Protein AF-A0A8S9BPR2-F1 (afdb_monomer_lite)

Sequence (170 aa):
MAAMLTLAYLYEKTGSQPCVAWLESWADWAMYELPRTKYGGMSHMTYNSLNSQELWDDTLMMTVLPLAKIGKLLNRPHYVEEAKRQFLLHIKYLFDTKTGLFYHGWTFEGNHNFAAALWARGNSWLTIAIPEMLELLDLPANDAFRLHLIDTLEAQCRSLILYQEPGGLW

Radius of gyration: 16.37 Å; chains: 1; bounding box: 38×42×46 Å

Secondary structure (DSSP, 8-state):
-THHHHHHHHHHHH--THHHHHHHHHHHIIIIIS-B-TTSPBP---SS---TTEEETTHIIIIIHHHHHHHHHTT-HHHHHHHHHHHHHHHHHHB-TTTS-B-SEEETTTTB-TTT---HHHHHHHHHHHHHHHHHHT--TT-HHHHHHHHHHHHHHHHHHHH--TTS--

Foldseek 3Di:
DLVLQVLLVVCVVPVPVVSLVVLVVLLCCQVPVQDAAPVRARQPDDPVDNNHQKDFLLCLNRRLLSQLSSCVSVVPVVSVVVSLVNVVVQCVLFQDPVQLAGQGMFGPVVTDSVVSDSDDVSRVSLLPNLVSNCVSVVDDPPDPSNVVSVVSNVSSVVNVVVVQDPVRHD

pLDDT: mean 97.49, std 2.39, range [86.75, 98.94]

Structure (mmCIF, N/CA/C/O backbone):
data_AF-A0A8S9BPR2-F1
#
_entry.id   AF-A0A8S9BPR2-F1
#
loop_
_atom_site.group_PDB
_atom_site.id
_atom_site.type_symbol
_atom_site.label_atom_id
_atom_site.label_alt_id
_atom_site.label_comp_id
_atom_site.label_asym_id
_atom_site.label_entity_id
_atom_site.label_seq_id
_atom_site.pdbx_PDB_ins_code
_atom_site.Cartn_x
_atom_site.Cartn_y
_atom_site.Cartn_z
_atom_site.occupancy
_atom_site.B_iso_or_equiv
_atom_site.auth_seq_id
_atom_site.auth_comp_id
_atom_site.auth_asym_id
_atom_site.auth_atom_id
_atom_site.pdbx_PDB_model_num
ATOM 1 N N . MET A 1 1 ? 4.101 1.289 12.674 1.00 92.44 1 MET A N 1
ATOM 2 C CA . MET A 1 1 ? 2.792 1.000 12.049 1.00 92.44 1 MET A CA 1
ATOM 3 C C . MET A 1 1 ? 2.489 -0.484 11.908 1.00 92.44 1 MET A C 1
ATOM 5 O O . MET A 1 1 ? 1.481 -0.885 12.462 1.00 92.44 1 MET A O 1
ATOM 9 N N . ALA A 1 2 ? 3.315 -1.307 11.253 1.00 95.94 2 ALA A N 1
ATOM 10 C CA . ALA A 1 2 ? 2.962 -2.697 10.903 1.00 95.94 2 ALA A CA 1
ATOM 11 C C . ALA A 1 2 ? 2.340 -3.536 12.042 1.00 95.94 2 ALA A C 1
ATOM 13 O O . ALA A 1 2 ? 1.279 -4.131 11.870 1.00 95.94 2 ALA A O 1
ATOM 14 N N . ALA A 1 3 ? 2.934 -3.510 13.243 1.00 97.25 3 ALA A N 1
ATOM 15 C CA . ALA A 1 3 ? 2.426 -4.242 14.410 1.00 97.25 3 ALA A CA 1
ATOM 16 C C . ALA A 1 3 ? 1.001 -3.832 14.848 1.00 97.25 3 ALA A C 1
ATOM 18 O O . ALA A 1 3 ? 0.313 -4.600 15.523 1.00 97.25 3 ALA A O 1
ATOM 19 N N . MET A 1 4 ? 0.545 -2.635 14.465 1.00 98.06 4 MET A N 1
ATOM 20 C CA . MET A 1 4 ? -0.786 -2.133 14.805 1.00 98.06 4 MET A CA 1
ATOM 21 C C . MET A 1 4 ? -1.898 -2.882 14.072 1.00 98.06 4 MET A C 1
ATOM 23 O O . MET A 1 4 ? -3.014 -2.913 14.579 1.00 98.06 4 MET A O 1
ATOM 27 N N . LEU A 1 5 ? -1.611 -3.536 12.937 1.00 98.31 5 LEU A N 1
ATOM 28 C CA . LEU A 1 5 ? -2.597 -4.376 12.251 1.00 98.31 5 LEU A CA 1
ATOM 29 C C . LEU A 1 5 ? -3.069 -5.509 13.171 1.00 98.31 5 LEU A C 1
ATOM 31 O O . LEU A 1 5 ? -4.260 -5.644 13.447 1.00 98.31 5 LEU A O 1
ATOM 35 N N . THR A 1 6 ? -2.126 -6.273 13.725 1.00 97.94 6 THR A N 1
ATOM 36 C CA . THR A 1 6 ? -2.427 -7.355 14.671 1.00 97.94 6 THR A CA 1
ATOM 37 C C . THR A 1 6 ? -3.034 -6.821 15.965 1.00 97.94 6 THR A C 1
ATOM 39 O O . THR A 1 6 ? -3.974 -7.419 16.487 1.00 97.94 6 THR A O 1
ATOM 42 N N . LEU A 1 7 ? -2.544 -5.685 16.477 1.00 98.00 7 LEU A N 1
ATOM 43 C CA . LEU A 1 7 ? -3.112 -5.061 17.676 1.00 98.00 7 LEU A CA 1
ATOM 44 C C . LEU A 1 7 ? -4.581 -4.659 17.470 1.00 98.00 7 LEU A C 1
ATOM 46 O O . LEU A 1 7 ? -5.390 -4.842 18.376 1.00 98.00 7 LEU A O 1
ATOM 50 N N . ALA A 1 8 ? -4.940 -4.170 16.280 1.00 98.00 8 ALA A N 1
ATOM 51 C CA . ALA A 1 8 ? -6.315 -3.826 15.936 1.00 98.00 8 ALA A CA 1
ATOM 52 C C . ALA A 1 8 ? -7.216 -5.072 15.940 1.00 98.00 8 ALA A C 1
ATOM 54 O O . ALA A 1 8 ? -8.268 -5.064 16.576 1.00 98.00 8 ALA A O 1
ATOM 55 N N . TYR A 1 9 ? -6.781 -6.178 15.329 1.00 97.50 9 TYR A N 1
ATOM 56 C CA . TYR A 1 9 ? -7.517 -7.449 15.405 1.00 97.50 9 TYR A CA 1
ATOM 57 C C . TYR A 1 9 ? -7.613 -8.003 16.834 1.00 97.50 9 TYR A C 1
ATOM 59 O O . TYR A 1 9 ? -8.636 -8.573 17.215 1.00 97.50 9 TYR A O 1
ATOM 67 N N . LEU A 1 10 ? -6.571 -7.835 17.654 1.00 97.06 10 LEU A N 1
ATOM 68 C CA . LEU A 1 10 ? -6.611 -8.239 19.059 1.00 97.06 10 LEU A CA 1
ATOM 69 C C . LEU A 1 10 ? -7.627 -7.406 19.848 1.00 97.06 10 LEU A C 1
ATOM 71 O O . LEU A 1 10 ? -8.397 -7.965 20.631 1.00 97.06 10 LEU A O 1
ATOM 75 N N . TYR A 1 11 ? -7.656 -6.088 19.638 1.00 97.44 11 TYR A N 1
ATOM 76 C CA . TYR A 1 11 ? -8.634 -5.206 20.273 1.00 97.44 11 TYR A CA 1
ATOM 77 C C . TYR A 1 11 ? -10.065 -5.576 19.869 1.00 97.44 11 TYR A C 1
ATOM 79 O O . TYR A 1 11 ? -10.910 -5.734 20.742 1.00 97.44 11 TYR A O 1
ATOM 87 N N . GLU A 1 12 ? -10.318 -5.818 18.581 1.00 96.25 12 GLU A N 1
ATOM 88 C CA . GLU A 1 12 ? -11.627 -6.250 18.071 1.00 96.25 12 GLU A CA 1
ATOM 89 C C . GLU A 1 12 ? -12.143 -7.523 18.760 1.00 96.25 12 GLU A C 1
ATOM 91 O O . GLU A 1 12 ? -13.329 -7.634 19.058 1.00 96.25 12 GLU A O 1
ATOM 96 N N . LYS A 1 13 ? -11.247 -8.470 19.070 1.00 96.12 13 LYS A N 1
ATOM 97 C CA . LYS A 1 13 ? -11.603 -9.722 19.754 1.00 96.12 13 LYS A CA 1
ATOM 98 C C . LYS A 1 13 ? -11.752 -9.588 21.269 1.00 96.12 13 LYS A C 1
ATOM 100 O O . LYS A 1 13 ? -12.513 -10.342 21.867 1.00 96.12 13 LYS A O 1
ATOM 105 N N . THR A 1 14 ? -10.980 -8.706 21.902 1.00 96.19 14 THR A N 1
ATOM 106 C CA . THR A 1 14 ? -10.829 -8.683 23.372 1.00 96.19 14 THR A CA 1
ATOM 107 C C . THR A 1 14 ? -11.491 -7.491 24.052 1.00 96.19 14 THR A C 1
ATOM 109 O O . THR A 1 14 ? -11.753 -7.553 25.250 1.00 96.19 14 THR A O 1
ATOM 112 N N . GLY A 1 15 ? -11.718 -6.388 23.337 1.00 93.00 15 GLY A N 1
ATOM 113 C CA . GLY A 1 15 ? -12.171 -5.121 23.914 1.00 93.00 15 GLY A CA 1
ATOM 114 C C . GLY A 1 15 ? -11.168 -4.473 24.880 1.00 93.00 15 GLY A C 1
ATOM 115 O O . GLY A 1 15 ? -11.555 -3.595 25.654 1.00 93.00 15 GLY A O 1
ATOM 116 N N . SER A 1 16 ? -9.896 -4.901 24.872 1.00 91.12 16 SER A N 1
ATOM 117 C CA . SER A 1 16 ? -8.859 -4.409 25.788 1.00 91.12 16 SER A CA 1
ATOM 118 C C . SER A 1 16 ? -8.593 -2.912 25.583 1.00 91.12 16 SER A C 1
ATOM 120 O O . SER A 1 16 ? -7.897 -2.503 24.654 1.00 91.12 16 SER A O 1
ATOM 122 N N . GLN A 1 17 ? -9.146 -2.086 26.474 1.00 87.25 17 GLN A N 1
ATOM 123 C CA . GLN A 1 17 ? -9.098 -0.622 26.384 1.00 87.25 17 GLN A CA 1
ATOM 124 C C . GLN A 1 17 ? -7.685 -0.021 26.268 1.00 87.25 17 GLN A C 1
ATOM 126 O O . GLN A 1 17 ? -7.524 0.923 25.494 1.00 87.25 17 GLN A O 1
ATOM 131 N N . PRO A 1 18 ? -6.635 -0.559 26.928 1.00 89.75 18 PRO A N 1
ATOM 132 C CA . PRO A 1 18 ? -5.277 -0.043 26.756 1.00 89.75 18 PRO A CA 1
ATOM 133 C C . PRO A 1 18 ? -4.770 -0.053 25.307 1.00 89.75 18 PRO A C 1
ATOM 135 O O . PRO A 1 18 ? -3.872 0.718 24.983 1.00 89.75 18 PRO A O 1
ATOM 138 N N . CYS A 1 19 ? -5.324 -0.892 24.423 1.00 90.75 19 CYS A N 1
ATOM 139 C CA . CYS A 1 19 ? -4.930 -0.940 23.015 1.00 90.75 19 CYS A CA 1
ATOM 140 C C . CYS A 1 19 ? -5.377 0.303 22.230 1.00 90.75 19 CYS A C 1
ATOM 142 O O . CYS A 1 19 ? -4.677 0.704 21.304 1.00 90.75 19 CYS A O 1
ATOM 144 N N . VAL A 1 20 ? -6.504 0.926 22.596 1.00 94.25 20 VAL A N 1
ATOM 145 C CA . VAL A 1 20 ? -7.128 2.006 21.807 1.00 94.25 20 VAL A CA 1
ATOM 146 C C . VAL A 1 20 ? -6.204 3.213 21.681 1.00 94.25 20 VAL A C 1
ATOM 148 O O . VAL A 1 20 ? -5.969 3.672 20.569 1.00 94.25 20 VAL A O 1
ATOM 151 N N . ALA A 1 21 ? -5.601 3.655 22.788 1.00 95.81 21 ALA A N 1
ATOM 152 C CA . ALA A 1 21 ? -4.692 4.801 22.785 1.00 95.81 21 ALA A CA 1
ATOM 153 C C . ALA A 1 21 ? -3.490 4.598 21.843 1.00 95.81 21 ALA A C 1
ATOM 155 O O . ALA A 1 21 ? -3.060 5.532 21.168 1.00 95.81 21 ALA A O 1
ATOM 156 N N . TRP A 1 22 ? -2.973 3.366 21.751 1.00 97.44 22 TRP A N 1
ATOM 157 C CA . TRP A 1 22 ? -1.909 3.031 20.803 1.00 97.44 22 TRP A CA 1
ATOM 158 C C . TRP A 1 22 ? -2.407 3.056 19.359 1.00 97.44 22 TRP A C 1
ATOM 160 O O . TRP A 1 22 ? -1.740 3.628 18.502 1.00 97.44 22 TRP A O 1
ATOM 170 N N . LEU A 1 23 ? -3.574 2.469 19.081 1.00 98.25 23 LEU A N 1
ATOM 171 C CA . LEU A 1 23 ? -4.146 2.459 17.732 1.00 98.25 23 LEU A CA 1
ATOM 172 C C . LEU A 1 23 ? -4.422 3.880 17.226 1.00 98.25 23 LEU A C 1
ATOM 174 O O . LEU A 1 23 ? -4.058 4.194 16.096 1.00 98.25 23 LEU A O 1
ATOM 178 N N . GLU A 1 24 ? -5.012 4.737 18.061 1.00 97.19 24 GLU A N 1
ATOM 179 C CA . GLU A 1 24 ? -5.289 6.136 17.718 1.00 97.19 24 GLU A CA 1
ATOM 180 C C . GLU A 1 24 ? -3.995 6.915 17.477 1.00 97.19 24 GLU A C 1
ATOM 182 O O . GLU A 1 24 ? -3.826 7.487 16.404 1.00 97.19 24 GLU A O 1
ATOM 187 N N . SER A 1 25 ? -3.037 6.856 18.410 1.00 97.75 25 SER A N 1
ATOM 188 C CA . SER A 1 25 ? -1.771 7.591 18.285 1.00 97.75 25 SER A CA 1
ATOM 189 C C . SER A 1 25 ? -0.998 7.227 17.014 1.00 97.75 25 SER A C 1
ATOM 191 O O . SER A 1 25 ? -0.504 8.108 16.310 1.00 97.75 25 SER A O 1
ATOM 193 N N . TRP A 1 26 ? -0.911 5.937 16.684 1.00 98.44 26 TRP A N 1
ATOM 194 C CA . TRP A 1 26 ? -0.191 5.489 15.493 1.00 98.44 26 TRP A CA 1
ATOM 195 C C . TRP A 1 26 ? -0.946 5.800 14.192 1.00 98.44 26 TRP A C 1
ATOM 197 O O . TRP A 1 26 ? -0.313 6.159 13.196 1.00 98.44 26 TRP A O 1
ATOM 207 N N . ALA A 1 27 ? -2.278 5.697 14.183 1.00 98.50 27 ALA A N 1
ATOM 208 C CA . ALA A 1 27 ? -3.077 6.075 13.019 1.00 98.50 27 ALA A CA 1
ATOM 209 C C . ALA A 1 27 ? -3.017 7.586 12.750 1.00 98.50 27 ALA A C 1
ATOM 211 O O . ALA A 1 27 ? -2.835 7.982 11.597 1.00 98.50 27 ALA A O 1
ATOM 212 N N . ASP A 1 28 ? -3.084 8.418 13.792 1.00 98.25 28 ASP A N 1
ATOM 213 C CA . ASP A 1 28 ? -2.951 9.872 13.670 1.00 98.25 28 ASP A CA 1
ATOM 214 C C . ASP A 1 28 ? -1.573 10.267 13.146 1.00 98.25 28 ASP A C 1
ATOM 216 O O . ASP A 1 28 ? -1.481 11.057 12.203 1.00 98.25 28 ASP A O 1
ATOM 220 N N . TRP A 1 29 ? -0.506 9.646 13.656 1.00 98.31 29 TRP A N 1
ATOM 221 C CA . TRP A 1 29 ? 0.832 9.841 13.103 1.00 98.31 29 TRP A CA 1
ATOM 222 C C . TRP A 1 29 ? 0.873 9.503 11.605 1.00 98.31 29 TRP A C 1
ATOM 224 O O . TRP A 1 29 ? 1.330 10.309 10.793 1.00 98.31 29 TRP A O 1
ATOM 234 N N . ALA A 1 30 ? 0.339 8.345 11.203 1.00 98.25 30 ALA A N 1
ATOM 235 C CA . ALA A 1 30 ? 0.342 7.926 9.801 1.00 98.25 30 ALA A CA 1
ATOM 236 C C . ALA A 1 30 ? -0.479 8.855 8.895 1.00 98.25 30 ALA A C 1
ATOM 238 O O . ALA A 1 30 ? -0.167 8.984 7.706 1.00 98.25 30 ALA A O 1
ATOM 239 N N . MET A 1 31 ? -1.519 9.494 9.432 1.00 98.38 31 MET A N 1
ATOM 240 C CA . MET A 1 31 ? -2.399 10.412 8.709 1.00 98.38 31 MET A CA 1
ATOM 241 C C . MET A 1 31 ? -1.839 11.822 8.580 1.00 98.38 31 MET A C 1
ATOM 243 O O . MET A 1 31 ? -1.934 12.407 7.497 1.00 98.38 31 MET A O 1
ATOM 247 N N . TYR A 1 32 ? -1.272 12.356 9.657 1.00 97.88 32 TYR A N 1
ATOM 248 C CA . TYR A 1 32 ? -1.016 13.790 9.784 1.00 97.88 32 TYR A CA 1
ATOM 249 C C . TYR A 1 32 ? 0.465 14.144 9.914 1.00 97.88 32 TYR A C 1
ATOM 251 O O . TYR A 1 32 ? 0.846 15.253 9.545 1.00 97.88 32 TYR A O 1
ATOM 259 N N . GLU A 1 33 ? 1.305 13.222 10.384 1.00 97.19 33 GLU A N 1
ATOM 260 C CA . GLU A 1 33 ? 2.719 13.500 10.676 1.00 97.19 33 GLU A CA 1
ATOM 261 C C . GLU A 1 33 ? 3.687 12.784 9.731 1.00 97.19 33 GLU A C 1
ATOM 263 O O . GLU A 1 33 ? 4.754 13.319 9.424 1.00 97.19 33 GLU A O 1
ATOM 268 N N . LEU A 1 34 ? 3.327 11.595 9.235 1.00 97.12 34 LEU A N 1
ATOM 269 C CA . LEU A 1 34 ? 4.146 10.847 8.287 1.00 97.12 34 LEU A CA 1
ATOM 270 C C . LEU A 1 34 ? 4.367 11.683 7.012 1.00 97.12 34 LEU A C 1
ATOM 272 O O . LEU A 1 34 ? 3.382 12.019 6.338 1.00 97.12 34 LEU A O 1
ATOM 276 N N . PRO A 1 35 ? 5.629 11.988 6.635 1.00 96.94 35 PRO A N 1
ATOM 277 C CA . PRO A 1 35 ? 5.900 12.862 5.507 1.00 96.94 35 PRO A CA 1
ATOM 278 C C . PRO A 1 35 ? 5.263 12.396 4.208 1.00 96.94 35 PRO A C 1
ATOM 280 O O . PRO A 1 35 ? 5.066 11.204 3.953 1.00 96.94 35 PRO A O 1
ATOM 283 N N . ARG A 1 36 ? 4.945 13.379 3.368 1.00 97.88 36 ARG A N 1
ATOM 284 C CA . ARG A 1 36 ? 4.242 13.174 2.108 1.00 97.88 36 ARG A CA 1
ATOM 285 C C . ARG A 1 36 ? 5.107 13.554 0.911 1.00 97.88 36 ARG A C 1
ATOM 287 O O . ARG A 1 36 ? 5.835 14.544 0.935 1.00 97.88 36 ARG A O 1
ATOM 294 N N . THR A 1 37 ? 4.984 12.782 -0.161 1.00 98.19 37 THR A N 1
ATOM 295 C CA . THR A 1 37 ? 5.601 13.068 -1.461 1.00 98.19 37 THR A CA 1
ATOM 296 C C . THR A 1 37 ? 4.801 14.114 -2.254 1.00 98.19 37 THR A C 1
ATOM 298 O O . THR A 1 37 ? 3.720 14.531 -1.832 1.00 98.19 37 THR A O 1
ATOM 301 N N . LYS A 1 38 ? 5.301 14.531 -3.429 1.00 95.00 38 LYS A N 1
ATOM 302 C CA . LYS A 1 38 ? 4.741 15.578 -4.315 1.00 95.00 38 LYS A CA 1
ATOM 303 C C . LYS A 1 38 ? 3.228 15.502 -4.594 1.00 95.00 38 LYS A C 1
ATOM 305 O O . LYS A 1 38 ? 2.616 16.532 -4.857 1.00 95.00 38 LYS A O 1
ATOM 310 N N . TYR A 1 39 ? 2.609 14.323 -4.523 1.00 97.88 39 TYR A N 1
ATOM 311 C CA . TYR A 1 39 ? 1.157 14.140 -4.709 1.00 97.88 39 TYR A CA 1
ATOM 312 C C . TYR A 1 39 ? 0.462 13.546 -3.478 1.00 97.88 39 TYR A C 1
ATOM 314 O O . TYR A 1 39 ? -0.597 12.923 -3.565 1.00 97.88 39 TYR A O 1
ATOM 322 N N . GLY A 1 40 ? 1.068 13.729 -2.309 1.00 98.06 40 GLY A N 1
ATOM 323 C CA . GLY A 1 40 ? 0.533 13.253 -1.047 1.00 98.06 40 GLY A CA 1
ATOM 324 C C . GLY A 1 40 ? 0.779 11.768 -0.785 1.00 98.06 40 GLY A C 1
ATOM 325 O O . GLY A 1 40 ? 0.124 11.223 0.093 1.00 98.06 40 GLY A O 1
ATOM 326 N N . GLY A 1 41 ? 1.641 11.075 -1.530 1.00 98.56 41 GLY A N 1
ATOM 327 C CA . GLY A 1 41 ? 1.949 9.675 -1.222 1.00 98.56 41 GLY A CA 1
ATOM 328 C C . GLY A 1 41 ? 2.698 9.566 0.109 1.00 98.56 41 GLY A C 1
ATOM 329 O O . GLY A 1 41 ? 3.448 10.480 0.450 1.00 98.56 41 GLY A O 1
ATOM 330 N N . MET A 1 42 ? 2.479 8.503 0.881 1.00 98.44 42 MET A N 1
ATOM 331 C CA . MET A 1 42 ? 3.223 8.292 2.129 1.00 98.44 42 MET A CA 1
ATOM 332 C C . MET A 1 42 ? 4.700 8.050 1.801 1.00 98.44 42 MET A C 1
ATOM 334 O O . MET A 1 42 ? 5.010 7.094 1.098 1.00 98.44 42 MET A O 1
ATOM 338 N N . SER A 1 43 ? 5.597 8.918 2.277 1.00 96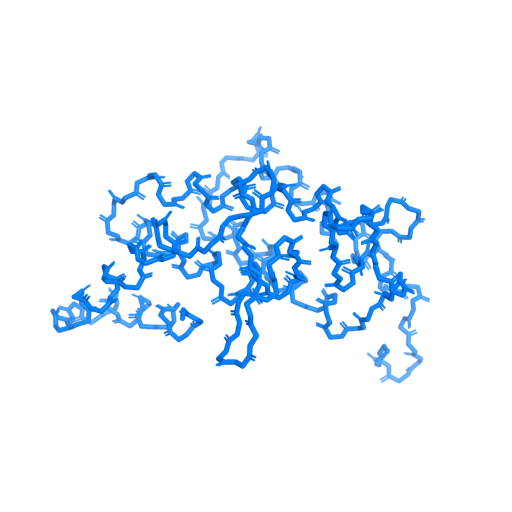.44 43 SER A N 1
ATOM 339 C CA . SER A 1 43 ? 7.038 8.741 2.071 1.00 96.44 43 SER A CA 1
ATOM 340 C C . SER A 1 43 ? 7.523 7.524 2.857 1.00 96.44 43 SER A C 1
ATOM 342 O O . SER A 1 43 ? 7.093 7.322 3.996 1.00 96.44 43 SER A O 1
ATOM 344 N N . HIS A 1 44 ? 8.442 6.743 2.291 1.00 95.31 44 HIS A N 1
ATOM 345 C CA . HIS A 1 44 ? 8.958 5.528 2.931 1.00 95.31 44 HIS A CA 1
ATOM 346 C C . HIS A 1 44 ? 10.026 5.810 4.009 1.00 95.31 44 HIS A C 1
ATOM 348 O O . HIS A 1 44 ? 11.161 5.340 3.939 1.00 95.31 44 HIS A O 1
ATOM 354 N N . MET A 1 45 ? 9.681 6.618 5.012 1.00 92.69 45 MET A N 1
ATOM 355 C CA . MET A 1 45 ? 10.574 6.921 6.130 1.00 92.69 45 MET A CA 1
ATOM 356 C C . MET A 1 45 ? 10.856 5.662 6.962 1.00 92.69 45 MET A C 1
ATOM 358 O O . MET A 1 45 ? 9.941 4.970 7.410 1.00 92.69 45 MET A O 1
ATOM 362 N N . THR A 1 46 ? 12.133 5.425 7.243 1.00 91.69 46 THR A N 1
ATOM 363 C CA . THR A 1 46 ? 12.623 4.387 8.154 1.00 91.69 46 THR A CA 1
ATOM 364 C C . THR A 1 46 ? 13.299 5.028 9.371 1.00 91.69 46 THR A C 1
ATOM 366 O O . THR A 1 46 ? 13.413 6.246 9.485 1.00 91.69 46 THR A O 1
ATOM 369 N N . TYR A 1 47 ? 13.792 4.210 10.305 1.00 86.75 47 TYR A N 1
ATOM 370 C CA . TYR A 1 47 ? 14.502 4.717 11.484 1.00 86.75 47 TYR A CA 1
ATOM 371 C C . TYR A 1 47 ? 15.824 5.437 11.149 1.00 86.75 47 TYR A C 1
ATOM 373 O O . TYR A 1 47 ? 16.308 6.225 11.958 1.00 86.75 47 TYR A O 1
ATOM 381 N N . ASN A 1 48 ? 16.435 5.129 9.998 1.00 87.69 48 ASN A N 1
ATOM 382 C CA . ASN A 1 48 ? 17.755 5.621 9.595 1.00 87.69 48 ASN A CA 1
ATOM 383 C C . ASN A 1 48 ? 17.735 6.535 8.365 1.00 87.69 48 ASN A C 1
ATOM 385 O O . ASN A 1 48 ? 18.776 7.099 8.033 1.00 87.69 48 ASN A O 1
ATOM 389 N N . SER A 1 49 ? 16.597 6.680 7.687 1.00 90.25 49 SER A N 1
ATOM 390 C CA . SER A 1 49 ? 16.477 7.531 6.509 1.00 90.25 49 SER A CA 1
ATOM 391 C C . SER A 1 49 ? 15.082 8.124 6.398 1.00 90.25 49 SER A C 1
ATOM 393 O O . SER A 1 49 ? 14.077 7.465 6.658 1.00 90.25 49 SER A O 1
ATOM 395 N N . LEU A 1 50 ? 15.021 9.381 5.962 1.00 86.75 50 LEU A N 1
ATOM 396 C CA . LEU A 1 50 ? 13.752 10.025 5.641 1.00 86.75 50 LEU A CA 1
ATOM 397 C C . LEU A 1 50 ? 13.147 9.479 4.345 1.00 86.75 50 LEU A C 1
ATOM 399 O O . LEU A 1 50 ? 11.924 9.499 4.223 1.00 86.75 50 LEU A O 1
ATOM 403 N N . ASN A 1 51 ? 13.988 9.025 3.398 1.00 92.06 51 ASN A N 1
ATOM 404 C CA . ASN A 1 51 ? 13.589 8.630 2.038 1.00 92.06 51 ASN A CA 1
ATOM 405 C C . ASN A 1 51 ? 12.547 9.608 1.472 1.00 92.06 51 ASN A C 1
ATOM 407 O O . ASN A 1 51 ? 11.438 9.244 1.066 1.00 92.06 51 ASN A O 1
ATOM 411 N N . SER A 1 52 ? 12.871 10.898 1.594 1.00 91.94 52 SER A N 1
ATOM 412 C CA . SER A 1 52 ? 11.990 11.994 1.218 1.00 91.94 52 SER A CA 1
ATOM 413 C C . SER A 1 52 ? 11.645 11.877 -0.256 1.00 91.94 52 SER A C 1
ATOM 415 O O . SER A 1 52 ? 12.525 11.651 -1.072 1.00 91.94 52 SER A O 1
ATOM 417 N N . GLN A 1 53 ? 10.376 12.095 -0.604 1.00 97.25 53 GLN A N 1
ATOM 418 C CA . GLN A 1 53 ? 9.918 12.022 -1.997 1.00 97.25 53 GLN A CA 1
ATOM 419 C C . GLN A 1 53 ? 9.986 10.620 -2.624 1.00 97.25 53 GLN A C 1
ATOM 421 O O . GLN A 1 53 ? 9.867 10.503 -3.845 1.00 97.25 53 GLN A O 1
ATOM 426 N N . GLU A 1 54 ? 10.080 9.563 -1.816 1.00 98.44 54 GLU A N 1
ATOM 427 C CA . GLU A 1 54 ? 10.114 8.187 -2.308 1.00 98.44 54 GLU A CA 1
ATOM 428 C C . GLU A 1 54 ? 8.862 7.390 -1.931 1.00 98.44 54 GLU A C 1
ATOM 430 O O . GLU A 1 54 ? 8.332 7.518 -0.826 1.00 98.44 54 GLU A O 1
ATOM 435 N N . LEU A 1 55 ? 8.410 6.538 -2.852 1.00 98.69 55 LEU A N 1
ATOM 436 C CA . LEU A 1 55 ? 7.366 5.532 -2.640 1.00 98.69 55 LEU A CA 1
ATOM 437 C C . LEU A 1 55 ? 7.982 4.150 -2.800 1.00 98.69 55 LEU A C 1
ATOM 439 O O . LEU A 1 55 ? 8.742 3.935 -3.741 1.00 98.69 55 LEU A O 1
ATOM 443 N N . TRP A 1 56 ? 7.636 3.232 -1.906 1.00 98.69 56 TRP A N 1
ATOM 444 C CA . TRP A 1 56 ? 8.167 1.870 -1.887 1.00 98.69 56 TRP A CA 1
ATOM 445 C C . TRP A 1 56 ? 7.020 0.878 -1.731 1.00 98.69 56 TRP A C 1
ATOM 447 O O . TRP A 1 56 ? 6.030 1.179 -1.052 1.00 98.69 56 TRP A O 1
ATOM 457 N N . ASP A 1 57 ? 7.149 -0.276 -2.379 1.00 98.12 57 ASP A N 1
ATOM 458 C CA . ASP A 1 57 ? 6.107 -1.304 -2.467 1.00 98.12 57 ASP A CA 1
ATOM 459 C C . ASP A 1 57 ? 5.546 -1.749 -1.108 1.00 98.12 57 ASP A C 1
ATOM 461 O O . ASP A 1 57 ? 4.328 -1.838 -0.915 1.00 98.12 57 ASP A O 1
ATOM 465 N N . ASP A 1 58 ? 6.422 -1.961 -0.135 1.00 98.50 58 ASP A N 1
ATOM 466 C CA . ASP A 1 58 ? 6.085 -2.480 1.182 1.00 98.50 58 ASP A CA 1
ATOM 467 C C . ASP A 1 58 ? 5.322 -1.474 2.059 1.00 98.50 58 ASP A C 1
ATOM 469 O O . ASP A 1 58 ? 4.636 -1.874 3.001 1.00 98.50 58 ASP A O 1
ATOM 473 N N . THR A 1 59 ? 5.313 -0.183 1.707 1.00 98.69 59 THR A N 1
ATOM 474 C CA . THR A 1 59 ? 4.525 0.856 2.403 1.00 98.69 59 THR A CA 1
ATOM 475 C C . THR A 1 59 ? 3.043 0.483 2.511 1.00 98.69 59 THR A C 1
ATOM 477 O O . THR A 1 59 ? 2.411 0.728 3.549 1.00 98.69 59 THR A O 1
ATOM 480 N N . LEU A 1 60 ? 2.489 -0.151 1.467 1.00 98.75 60 LEU A N 1
ATOM 481 C CA . LEU A 1 60 ? 1.087 -0.570 1.451 1.00 98.75 60 LEU A CA 1
ATOM 482 C C . LEU A 1 60 ? 0.789 -1.599 2.549 1.00 98.75 60 LEU A C 1
ATOM 484 O O . LEU A 1 60 ? -0.199 -1.465 3.273 1.00 98.75 60 LEU A O 1
ATOM 488 N N . MET A 1 61 ? 1.679 -2.575 2.730 1.00 98.56 61 MET A N 1
ATOM 489 C CA . MET A 1 61 ? 1.543 -3.594 3.769 1.00 98.56 61 MET A CA 1
ATOM 490 C C . MET A 1 61 ? 1.847 -3.028 5.162 1.00 98.56 61 MET A C 1
ATOM 492 O O . MET A 1 61 ? 1.103 -3.251 6.117 1.00 98.56 61 MET A O 1
ATOM 496 N N . MET A 1 62 ? 2.942 -2.278 5.292 1.00 98.44 62 MET A N 1
ATOM 497 C CA . MET A 1 62 ? 3.497 -1.914 6.599 1.00 98.44 62 MET A CA 1
ATOM 498 C C . MET A 1 62 ? 2.780 -0.743 7.274 1.00 98.44 62 MET A C 1
ATOM 500 O O . MET A 1 62 ? 2.846 -0.614 8.500 1.00 98.44 62 MET A O 1
ATOM 504 N N . THR A 1 63 ? 2.099 0.110 6.506 1.00 98.62 63 THR A N 1
ATOM 505 C CA . THR A 1 63 ? 1.458 1.327 7.030 1.00 98.62 63 THR A CA 1
ATOM 506 C C . THR A 1 63 ? 0.015 1.482 6.575 1.00 98.62 63 THR A C 1
ATOM 508 O O . THR A 1 63 ? -0.852 1.762 7.406 1.00 98.62 63 THR A O 1
ATOM 511 N N . VAL A 1 64 ? -0.268 1.266 5.289 1.00 98.75 64 VAL A N 1
ATOM 512 C CA . VAL A 1 64 ? -1.588 1.572 4.717 1.00 98.75 64 VAL A CA 1
ATOM 513 C C . VAL A 1 64 ? -2.659 0.567 5.152 1.00 98.75 64 VAL A C 1
ATOM 515 O O . VAL A 1 64 ? -3.737 0.988 5.570 1.00 98.75 64 VAL A O 1
ATOM 518 N N . LEU A 1 65 ? -2.367 -0.739 5.138 1.00 98.69 65 LEU A N 1
ATOM 519 C CA . LEU A 1 65 ? -3.271 -1.766 5.679 1.00 98.69 65 LEU A CA 1
ATOM 520 C C . LEU A 1 65 ? -3.622 -1.540 7.159 1.00 98.69 65 LEU A C 1
ATOM 522 O O . LEU A 1 65 ? -4.812 -1.512 7.486 1.00 98.69 65 LEU A O 1
ATOM 526 N N . PRO A 1 66 ? -2.637 -1.349 8.067 1.00 98.81 66 PRO A N 1
ATOM 527 C CA . PRO A 1 66 ? -2.935 -1.030 9.458 1.00 98.81 66 PRO A CA 1
ATOM 528 C C . PRO A 1 66 ? -3.846 0.198 9.597 1.00 98.81 66 PRO A C 1
ATOM 530 O O . PRO A 1 66 ? -4.804 0.159 10.367 1.00 98.81 66 PRO A O 1
ATOM 533 N N . LEU A 1 67 ? -3.596 1.262 8.824 1.00 98.88 67 LEU A N 1
ATOM 534 C CA . LEU A 1 67 ? -4.419 2.472 8.842 1.00 98.88 67 LEU A CA 1
ATOM 535 C C . LEU A 1 67 ? -5.869 2.189 8.415 1.00 98.88 67 LEU A C 1
ATOM 537 O O . LEU A 1 67 ? -6.800 2.613 9.102 1.00 98.88 67 LEU A O 1
ATOM 541 N N . ALA A 1 68 ? -6.073 1.435 7.331 1.00 98.81 68 ALA A N 1
ATOM 542 C CA . ALA A 1 68 ? -7.406 1.038 6.879 1.00 98.81 68 ALA A CA 1
ATOM 543 C C . ALA A 1 68 ? -8.147 0.220 7.950 1.00 98.81 68 ALA A C 1
ATOM 545 O O . ALA A 1 68 ? -9.317 0.491 8.240 1.00 98.81 68 ALA A O 1
ATOM 546 N N . LYS A 1 69 ? -7.461 -0.746 8.583 1.00 98.75 69 LYS A N 1
ATOM 547 C CA . LYS A 1 69 ? -8.062 -1.600 9.618 1.00 98.75 69 LYS A CA 1
ATOM 548 C C . LYS A 1 69 ? -8.468 -0.787 10.841 1.00 98.75 69 LYS A C 1
ATOM 550 O O . LYS A 1 69 ? -9.584 -0.959 11.329 1.00 98.75 69 LYS A O 1
ATOM 555 N N . ILE A 1 70 ? -7.606 0.115 11.309 1.00 98.69 70 ILE A N 1
ATOM 556 C CA . ILE A 1 70 ? -7.923 1.017 12.428 1.00 98.69 70 ILE A CA 1
ATOM 557 C C . ILE A 1 70 ? -9.094 1.932 12.054 1.00 98.69 70 ILE A C 1
ATOM 559 O O . ILE A 1 70 ? -10.015 2.105 12.851 1.00 98.69 70 ILE A O 1
ATOM 563 N N . GLY A 1 71 ? -9.110 2.449 10.822 1.00 98.56 71 GLY A N 1
ATOM 564 C CA . GLY A 1 71 ? -10.202 3.262 10.289 1.00 98.56 71 GLY A CA 1
ATOM 565 C C . GLY A 1 71 ? -11.557 2.566 10.351 1.00 98.56 71 GLY A C 1
ATOM 566 O O . GLY A 1 71 ? -12.528 3.133 10.851 1.00 98.56 71 GLY A O 1
ATOM 567 N N . LYS A 1 72 ? -11.615 1.309 9.907 1.00 98.38 72 LYS A N 1
ATOM 568 C CA . LYS A 1 72 ? -12.810 0.461 10.016 1.00 98.38 72 LYS A CA 1
ATOM 569 C C . LYS A 1 72 ? -13.195 0.200 11.472 1.00 98.38 72 LYS A C 1
ATOM 571 O O . LYS A 1 72 ? -14.353 0.377 11.833 1.00 98.38 72 LYS A O 1
ATOM 576 N N . LEU A 1 73 ? -12.230 -0.202 12.295 1.00 98.00 73 LEU A N 1
ATOM 577 C CA . LEU A 1 73 ? -12.458 -0.639 13.672 1.00 98.00 73 LEU A CA 1
ATOM 578 C C . LEU A 1 73 ? -12.952 0.485 14.589 1.00 98.00 73 LEU A C 1
ATOM 580 O O . LEU A 1 73 ? -13.811 0.259 15.436 1.00 98.00 73 LEU A O 1
ATOM 584 N N . LEU A 1 74 ? -12.420 1.696 14.416 1.00 97.25 74 LEU A N 1
ATOM 585 C CA . LEU A 1 74 ? -12.741 2.862 15.245 1.00 97.25 74 LEU A CA 1
ATOM 586 C C . LEU A 1 74 ? -13.746 3.817 14.579 1.00 97.25 74 LEU A C 1
ATOM 588 O O . LEU A 1 74 ? -13.926 4.940 15.046 1.00 97.25 74 LEU A O 1
ATOM 592 N N . ASN A 1 75 ? -14.397 3.397 13.487 1.00 97.88 75 ASN A N 1
ATOM 593 C CA . ASN A 1 75 ? -15.352 4.209 12.721 1.00 97.88 75 ASN A CA 1
ATOM 594 C C . ASN A 1 75 ? -14.780 5.572 12.272 1.00 97.88 75 ASN A C 1
ATOM 596 O O . ASN A 1 75 ? -15.423 6.617 12.394 1.00 97.88 75 ASN A O 1
ATOM 600 N N . ARG A 1 76 ? -13.556 5.570 11.731 1.00 98.44 76 ARG A N 1
ATOM 601 C CA . ARG A 1 76 ? -12.855 6.738 11.172 1.00 98.44 76 ARG A CA 1
ATOM 602 C C . ARG A 1 76 ? -12.765 6.613 9.639 1.00 98.44 76 ARG A C 1
ATOM 604 O O . ARG A 1 76 ? -11.734 6.195 9.115 1.00 98.44 76 ARG A O 1
ATOM 611 N N . PRO A 1 77 ? -13.818 6.983 8.883 1.00 98.38 77 PRO A N 1
ATOM 612 C CA . PRO A 1 77 ? -13.871 6.755 7.433 1.00 98.38 77 PRO A CA 1
ATOM 613 C C . PRO A 1 77 ? -12.776 7.493 6.648 1.00 98.38 77 PRO A C 1
ATOM 615 O O . PRO A 1 77 ? -12.317 7.005 5.623 1.00 98.38 77 PRO A O 1
ATOM 618 N N . HIS A 1 78 ? -12.297 8.634 7.145 1.00 98.69 78 HIS A N 1
ATOM 619 C CA . HIS A 1 78 ? -11.218 9.391 6.507 1.00 98.69 78 HIS A CA 1
ATOM 620 C C . HIS A 1 78 ? -9.879 8.630 6.473 1.00 98.69 78 HIS A C 1
ATOM 622 O O . HIS A 1 78 ? -9.114 8.815 5.531 1.00 98.69 78 HIS A O 1
ATOM 628 N N . TYR A 1 79 ? -9.612 7.732 7.431 1.00 98.81 79 TYR A N 1
ATOM 629 C CA . TYR A 1 79 ? -8.443 6.842 7.380 1.00 98.81 79 TYR A CA 1
ATOM 630 C C . TYR A 1 79 ? -8.565 5.816 6.248 1.00 98.81 79 TYR A C 1
ATOM 632 O O . TYR A 1 79 ? -7.588 5.511 5.568 1.00 98.81 79 TYR A O 1
ATOM 640 N N . VAL A 1 80 ? -9.778 5.305 6.018 1.00 98.88 80 VAL A N 1
ATOM 641 C CA . VAL A 1 80 ? -10.063 4.344 4.945 1.00 98.88 80 VAL A CA 1
ATOM 642 C C . VAL A 1 80 ? -9.923 5.004 3.573 1.00 98.88 80 VAL A C 1
ATOM 644 O O . VAL A 1 80 ? -9.296 4.435 2.681 1.00 98.88 80 VAL A O 1
ATOM 647 N N . GLU A 1 81 ? -10.450 6.217 3.403 1.00 98.88 81 GLU A N 1
ATOM 648 C CA . GLU A 1 81 ? -10.312 6.955 2.142 1.00 98.88 81 GLU A CA 1
ATOM 649 C C . GLU A 1 81 ? -8.858 7.335 1.847 1.00 98.88 81 GLU A C 1
ATOM 651 O O . GLU A 1 81 ? -8.411 7.207 0.705 1.00 98.88 81 GLU A O 1
ATOM 656 N N . GLU A 1 82 ? -8.083 7.714 2.866 1.00 98.88 82 GLU A N 1
ATOM 657 C CA . GLU A 1 82 ? -6.647 7.923 2.687 1.00 98.88 82 GLU A CA 1
ATOM 658 C C . GLU A 1 82 ? -5.944 6.622 2.297 1.00 98.88 82 GLU A C 1
ATOM 660 O O . GLU A 1 82 ? -5.137 6.619 1.368 1.00 98.88 82 GLU A O 1
ATOM 665 N N . ALA A 1 83 ? -6.290 5.495 2.925 1.00 98.88 83 ALA A N 1
ATOM 666 C CA . ALA A 1 83 ? -5.708 4.212 2.562 1.00 98.88 83 ALA A CA 1
ATOM 667 C C . ALA A 1 83 ? -6.005 3.826 1.103 1.00 98.88 83 ALA A C 1
ATOM 669 O O . ALA A 1 83 ? -5.088 3.456 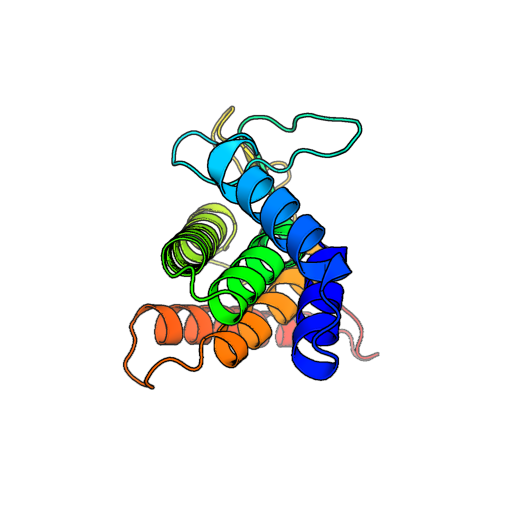0.365 1.00 98.88 83 ALA A O 1
ATOM 670 N N . LYS A 1 84 ? -7.249 4.003 0.640 1.00 98.88 84 LYS A N 1
ATOM 671 C CA . LYS A 1 84 ? -7.623 3.814 -0.774 1.00 98.88 84 LYS A CA 1
ATOM 672 C C . LYS A 1 84 ? -6.792 4.709 -1.693 1.00 98.88 84 LYS A C 1
ATOM 674 O O . LYS A 1 84 ? -6.248 4.240 -2.693 1.00 98.88 84 LYS A O 1
ATOM 679 N N . ARG A 1 85 ? -6.635 5.988 -1.338 1.00 98.81 85 ARG A N 1
ATOM 680 C CA . ARG A 1 85 ? -5.813 6.938 -2.103 1.00 98.81 85 ARG A CA 1
ATOM 681 C C . ARG A 1 85 ? -4.356 6.484 -2.199 1.00 98.81 85 ARG A C 1
ATOM 683 O O . ARG A 1 85 ? -3.761 6.602 -3.270 1.00 98.81 85 ARG A O 1
ATOM 690 N N . GLN A 1 86 ? -3.793 5.940 -1.120 1.00 98.94 86 GLN A N 1
ATOM 691 C CA . GLN A 1 86 ? -2.420 5.436 -1.113 1.00 98.94 86 GLN A CA 1
ATOM 692 C C . GLN A 1 86 ? -2.241 4.216 -2.012 1.00 98.94 86 GLN A C 1
ATOM 694 O O . GLN A 1 86 ? -1.277 4.198 -2.773 1.00 98.94 86 GLN A O 1
ATOM 699 N N . PHE A 1 87 ? -3.172 3.258 -2.010 1.00 98.88 87 PHE A N 1
ATOM 700 C CA . PHE A 1 87 ? -3.148 2.139 -2.962 1.00 98.88 87 PHE A CA 1
ATOM 701 C C . PHE A 1 87 ? -3.106 2.634 -4.412 1.00 98.88 87 PHE A C 1
ATOM 703 O O . PHE A 1 87 ? -2.213 2.253 -5.167 1.00 98.88 87 PHE A O 1
ATOM 710 N N . LEU A 1 88 ? -4.006 3.550 -4.782 1.00 98.88 88 LEU A N 1
ATOM 711 C CA . LEU A 1 88 ? -4.060 4.099 -6.142 1.00 98.88 88 LEU A CA 1
ATOM 712 C C . LEU A 1 88 ? -2.775 4.847 -6.526 1.00 98.88 88 LEU A C 1
ATOM 714 O O . LEU A 1 88 ? -2.291 4.717 -7.649 1.00 98.88 88 LEU A O 1
ATOM 718 N N . LEU A 1 89 ? -2.199 5.623 -5.602 1.00 98.75 89 LEU A N 1
ATOM 719 C CA . LEU A 1 89 ? -0.944 6.334 -5.848 1.00 98.75 89 LEU A CA 1
ATOM 720 C C . LEU A 1 89 ? 0.248 5.388 -5.997 1.00 98.75 89 LEU A C 1
ATOM 722 O O . LEU A 1 89 ? 1.057 5.590 -6.898 1.00 98.75 89 LEU A O 1
ATOM 726 N N . HIS A 1 90 ? 0.362 4.363 -5.153 1.00 98.88 90 HIS A N 1
ATOM 727 C CA . HIS A 1 90 ? 1.460 3.402 -5.255 1.00 98.88 90 HIS A CA 1
ATOM 728 C C . HIS A 1 90 ? 1.351 2.596 -6.551 1.00 98.88 90 HIS A C 1
ATOM 730 O O . HIS A 1 90 ? 2.342 2.487 -7.265 1.00 98.88 90 HIS A O 1
ATOM 736 N N . ILE A 1 91 ? 0.151 2.144 -6.934 1.00 98.81 91 ILE A N 1
ATOM 737 C CA . ILE A 1 91 ? -0.073 1.485 -8.232 1.00 98.81 91 ILE A CA 1
ATOM 738 C C . ILE A 1 91 ? 0.330 2.415 -9.381 1.00 98.81 91 ILE A C 1
ATOM 740 O O . ILE A 1 91 ? 1.093 2.012 -10.252 1.00 98.81 91 ILE A O 1
ATOM 744 N N . LYS A 1 92 ? -0.088 3.687 -9.347 1.00 98.75 92 LYS A N 1
ATOM 745 C CA . LYS A 1 92 ? 0.240 4.673 -10.390 1.00 98.75 92 LYS A CA 1
ATOM 746 C C . LYS A 1 92 ? 1.745 4.818 -10.657 1.00 98.75 92 LYS A C 1
ATOM 748 O O . LYS A 1 92 ? 2.116 5.057 -11.802 1.00 98.75 92 LYS A O 1
ATOM 753 N N . TYR A 1 93 ? 2.587 4.754 -9.625 1.00 98.75 93 TYR A N 1
ATOM 754 C CA . TYR A 1 93 ? 4.029 5.018 -9.750 1.00 98.75 93 TYR A CA 1
ATOM 755 C C . TYR A 1 93 ? 4.907 3.763 -9.756 1.00 98.75 93 TYR A C 1
ATOM 757 O O . TYR A 1 93 ? 6.046 3.831 -10.218 1.00 98.75 93 TYR A O 1
ATOM 765 N N . LEU A 1 94 ? 4.409 2.636 -9.243 1.00 98.88 94 LEU A N 1
ATOM 766 C CA . LEU A 1 94 ? 5.191 1.408 -9.094 1.00 98.88 94 LEU A CA 1
ATOM 767 C C . LEU A 1 94 ? 4.780 0.310 -10.079 1.00 98.88 94 LEU A C 1
ATOM 769 O O . LEU A 1 94 ? 5.616 -0.530 -10.394 1.00 98.88 94 LEU A O 1
ATOM 773 N N . PHE A 1 95 ? 3.541 0.297 -10.582 1.00 98.81 95 PHE A N 1
ATOM 774 C CA . PHE A 1 95 ? 3.082 -0.757 -11.490 1.00 98.81 95 PHE A CA 1
ATOM 775 C C . PHE A 1 95 ? 3.687 -0.609 -12.892 1.00 98.81 95 PHE A C 1
ATOM 777 O O . PHE A 1 95 ? 3.522 0.415 -13.560 1.00 98.81 95 PHE A O 1
ATOM 784 N N . ASP A 1 96 ? 4.346 -1.660 -13.372 1.00 98.62 96 ASP A N 1
ATOM 785 C CA . ASP A 1 96 ? 4.885 -1.736 -14.722 1.00 98.62 96 ASP A CA 1
ATOM 786 C C . ASP A 1 96 ? 3.872 -2.374 -15.675 1.00 98.62 96 ASP A C 1
ATOM 788 O O . ASP A 1 96 ? 3.746 -3.592 -15.780 1.00 98.62 96 ASP A O 1
ATOM 792 N N . THR A 1 97 ? 3.178 -1.536 -16.442 1.00 97.56 97 THR A N 1
ATOM 793 C CA . THR A 1 97 ? 2.162 -1.982 -17.416 1.00 97.56 97 THR A CA 1
ATOM 794 C C . THR A 1 97 ? 2.692 -2.904 -18.521 1.00 97.56 97 THR A C 1
ATOM 796 O O . THR A 1 97 ? 1.893 -3.542 -19.203 1.00 97.56 97 THR A O 1
ATOM 799 N N . LYS A 1 98 ? 4.016 -2.996 -18.717 1.00 97.88 98 LYS A N 1
ATOM 800 C CA . LYS A 1 98 ? 4.623 -3.902 -19.703 1.00 97.88 98 LYS A CA 1
ATOM 801 C C . LYS A 1 98 ? 4.672 -5.343 -19.209 1.00 97.88 98 LYS A C 1
ATOM 803 O O . LYS A 1 98 ? 4.434 -6.254 -19.996 1.00 97.88 98 LYS A O 1
ATOM 808 N N . THR A 1 99 ? 5.013 -5.542 -17.938 1.00 97.94 99 THR A N 1
ATOM 809 C CA . THR A 1 99 ? 5.186 -6.877 -17.348 1.00 97.94 99 THR A CA 1
ATOM 810 C C . THR A 1 99 ? 4.014 -7.303 -16.475 1.00 97.94 99 THR A C 1
ATOM 812 O O . THR A 1 99 ? 3.809 -8.499 -16.304 1.00 97.94 99 THR A O 1
ATOM 815 N N . GLY A 1 100 ? 3.250 -6.363 -15.918 1.00 98.25 100 GLY A N 1
ATOM 816 C CA . GLY A 1 100 ? 2.259 -6.630 -14.874 1.00 98.25 100 GLY A CA 1
ATOM 817 C C . GLY A 1 100 ? 2.863 -6.773 -13.471 1.00 98.25 100 GLY A C 1
ATOM 818 O O . GLY A 1 100 ? 2.137 -7.093 -12.536 1.00 98.25 100 GLY A O 1
ATOM 819 N N . LEU A 1 101 ? 4.171 -6.551 -13.310 1.00 98.75 101 LEU A N 1
ATOM 820 C CA . LEU A 1 101 ? 4.863 -6.561 -12.018 1.00 98.75 101 LEU A CA 1
ATOM 821 C C . LEU A 1 101 ? 5.053 -5.135 -11.486 1.00 98.75 101 LEU A C 1
ATOM 823 O O . LEU A 1 101 ? 4.732 -4.153 -12.151 1.00 98.75 101 LEU A O 1
ATOM 827 N N . PHE A 1 102 ? 5.579 -5.017 -10.272 1.00 98.88 102 PHE A N 1
ATOM 828 C CA . PHE A 1 102 ? 5.863 -3.739 -9.630 1.00 98.88 102 PHE A CA 1
ATOM 829 C C . PHE A 1 102 ? 7.367 -3.491 -9.529 1.00 98.88 102 PHE A C 1
ATOM 831 O O . PHE A 1 102 ? 8.137 -4.388 -9.170 1.00 98.88 102 PHE A O 1
ATOM 838 N N . TYR A 1 103 ? 7.776 -2.255 -9.804 1.00 98.88 103 TYR A N 1
ATOM 839 C CA . TYR A 1 103 ? 9.088 -1.752 -9.422 1.00 98.88 103 TYR A CA 1
ATOM 840 C C . TYR A 1 103 ? 9.169 -1.579 -7.908 1.00 98.88 103 TYR A C 1
ATOM 842 O O . TYR A 1 103 ? 8.199 -1.169 -7.272 1.00 98.88 103 TYR A O 1
ATOM 850 N N . HIS A 1 104 ? 10.354 -1.821 -7.348 1.00 98.69 104 HIS A N 1
ATOM 851 C CA . HIS A 1 104 ? 10.553 -1.761 -5.900 1.00 98.69 104 HIS A CA 1
ATOM 852 C C . HIS A 1 104 ? 10.291 -0.372 -5.295 1.00 98.69 104 HIS A C 1
ATOM 854 O O . HIS A 1 104 ? 9.723 -0.246 -4.211 1.00 98.69 104 HIS A O 1
ATOM 860 N N . GLY A 1 105 ? 10.681 0.681 -6.018 1.00 98.50 105 GLY A N 1
ATOM 861 C CA . GLY A 1 105 ? 10.510 2.048 -5.557 1.00 98.50 105 GLY A CA 1
ATOM 862 C C . GLY A 1 105 ? 10.374 3.062 -6.682 1.00 98.50 105 GLY A C 1
ATOM 863 O O . GLY A 1 105 ? 10.637 2.781 -7.855 1.00 98.50 105 GLY A O 1
ATOM 864 N N .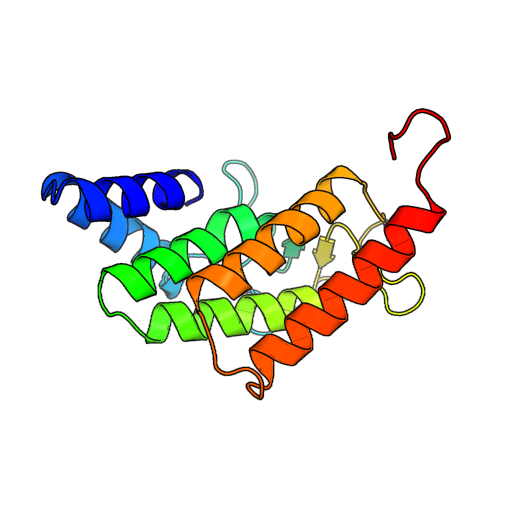 TRP A 1 106 ? 9.966 4.262 -6.295 1.00 98.69 106 TRP A N 1
ATOM 865 C CA . TRP A 1 106 ? 9.854 5.454 -7.125 1.00 98.69 106 TRP A CA 1
ATOM 866 C C . TRP A 1 106 ? 10.394 6.649 -6.353 1.00 98.69 106 TRP A C 1
ATOM 868 O O . TRP A 1 106 ? 10.078 6.795 -5.175 1.00 98.69 106 TRP A O 1
ATOM 878 N N . THR A 1 107 ? 11.123 7.538 -7.023 1.00 98.44 107 THR A N 1
ATOM 879 C CA . THR A 1 107 ? 11.507 8.841 -6.471 1.00 98.44 107 THR A CA 1
ATOM 880 C C . THR A 1 107 ? 10.972 9.983 -7.330 1.00 98.44 107 THR A C 1
ATOM 882 O O . THR A 1 107 ? 11.060 9.951 -8.560 1.00 98.44 107 THR A O 1
ATOM 885 N N . PHE A 1 108 ? 10.412 11.017 -6.693 1.00 98.25 108 PHE A N 1
ATOM 886 C CA . PHE A 1 108 ? 10.080 12.273 -7.384 1.00 98.25 108 PHE A CA 1
ATOM 887 C C . PHE A 1 108 ? 11.305 13.167 -7.606 1.00 98.25 108 PHE A C 1
ATOM 889 O O . PHE A 1 108 ? 11.219 14.150 -8.348 1.00 98.25 108 PHE A O 1
ATOM 896 N N . GLU A 1 109 ? 12.452 12.822 -7.023 1.00 96.56 109 GLU A N 1
ATOM 897 C CA . GLU A 1 109 ? 13.736 13.401 -7.399 1.00 96.56 109 GLU A CA 1
ATOM 898 C C . GLU A 1 109 ? 14.198 12.731 -8.696 1.00 96.56 109 GLU A C 1
ATOM 900 O O . GLU A 1 109 ? 14.505 11.548 -8.742 1.00 96.56 109 GLU A O 1
ATOM 905 N N . GLY A 1 110 ? 14.148 13.462 -9.808 1.00 97.12 110 GLY A N 1
ATOM 906 C CA . GLY A 1 110 ? 14.452 12.901 -11.129 1.00 97.12 110 GLY A CA 1
ATOM 907 C C . GLY A 1 110 ? 13.325 12.073 -11.764 1.00 97.12 110 GLY A C 1
ATOM 908 O O . GLY A 1 110 ? 13.404 11.810 -12.960 1.00 97.12 110 GLY A O 1
ATOM 909 N N . ASN A 1 111 ? 12.249 11.753 -11.032 1.00 98.12 111 ASN A N 1
ATOM 910 C CA . ASN A 1 111 ? 11.052 11.052 -11.529 1.00 98.12 111 ASN A CA 1
ATOM 911 C C . ASN A 1 111 ? 11.372 9.702 -12.198 1.00 98.12 111 ASN A C 1
ATOM 913 O O . ASN A 1 111 ? 11.102 9.517 -13.388 1.00 98.12 111 ASN A O 1
ATOM 917 N N . HIS A 1 112 ? 11.949 8.765 -11.445 1.00 98.31 112 HIS A N 1
ATOM 918 C CA . HIS A 1 112 ? 12.298 7.438 -11.960 1.00 98.31 112 HIS A CA 1
ATOM 919 C C . HIS A 1 112 ? 12.145 6.322 -10.911 1.00 98.31 112 HIS A C 1
ATOM 921 O O . HIS A 1 112 ? 12.104 6.569 -9.706 1.00 98.31 112 HIS A O 1
ATOM 927 N N . ASN A 1 113 ? 12.103 5.067 -11.375 1.00 98.62 113 ASN A N 1
ATOM 928 C CA . ASN A 1 113 ? 11.977 3.861 -10.545 1.00 98.62 113 ASN A CA 1
ATOM 929 C C . ASN A 1 113 ? 13.329 3.272 -10.096 1.00 98.62 113 ASN A C 1
ATOM 931 O O . ASN A 1 113 ? 13.527 2.057 -10.128 1.00 98.62 113 ASN A O 1
ATOM 935 N N . PHE A 1 114 ? 14.298 4.115 -9.723 1.00 97.88 114 PHE A N 1
ATOM 936 C CA . PHE A 1 114 ? 15.664 3.683 -9.377 1.00 97.88 114 PHE A CA 1
ATOM 937 C C . PHE A 1 114 ? 16.277 2.751 -10.439 1.00 97.88 114 PHE A C 1
ATOM 939 O O . PHE A 1 114 ? 16.411 3.155 -11.592 1.00 97.88 114 PHE A O 1
ATOM 946 N N . ALA A 1 115 ? 16.626 1.518 -10.061 1.00 97.62 115 ALA A N 1
ATOM 947 C CA . ALA A 1 115 ? 17.187 0.489 -10.934 1.00 97.62 115 ALA A CA 1
ATOM 948 C C . ALA A 1 115 ? 16.142 -0.223 -11.817 1.00 97.62 115 ALA A C 1
ATOM 950 O O . ALA A 1 115 ? 16.490 -1.182 -12.500 1.00 97.62 115 ALA A O 1
ATOM 951 N N . ALA A 1 116 ? 14.871 0.196 -11.772 1.00 98.00 116 ALA A N 1
ATOM 952 C CA . ALA A 1 116 ? 13.747 -0.481 -12.419 1.00 98.00 116 ALA A CA 1
ATOM 953 C C . ALA A 1 116 ? 13.664 -1.974 -12.031 1.00 98.00 116 ALA A C 1
ATOM 955 O O . ALA A 1 116 ? 13.342 -2.839 -12.843 1.00 98.00 116 ALA A O 1
ATOM 956 N N . ALA A 1 117 ? 13.982 -2.282 -10.770 1.00 98.38 117 ALA A N 1
ATOM 957 C CA . ALA A 1 117 ? 14.049 -3.649 -10.272 1.00 98.38 117 ALA A CA 1
ATOM 958 C C . ALA A 1 117 ? 12.651 -4.211 -9.977 1.00 98.38 117 ALA A C 1
ATOM 960 O O . ALA A 1 117 ? 11.929 -3.672 -9.135 1.00 98.38 117 ALA A O 1
ATOM 961 N N . LEU A 1 118 ? 12.316 -5.333 -10.617 1.00 98.44 118 LEU A N 1
ATOM 962 C CA . LEU A 1 118 ? 11.114 -6.136 -10.363 1.00 98.44 118 LEU A CA 1
ATOM 963 C C . LEU A 1 118 ? 11.409 -7.169 -9.270 1.00 98.44 118 LEU A C 1
ATOM 965 O O . LEU A 1 118 ? 11.481 -8.373 -9.503 1.00 98.44 118 LEU A O 1
ATOM 969 N N . TRP A 1 119 ? 11.707 -6.676 -8.072 1.00 98.56 119 TRP A N 1
ATOM 970 C CA . TRP A 1 119 ? 12.223 -7.506 -6.989 1.00 98.56 119 TRP A CA 1
ATOM 971 C C . TRP A 1 119 ? 11.144 -8.424 -6.400 1.00 9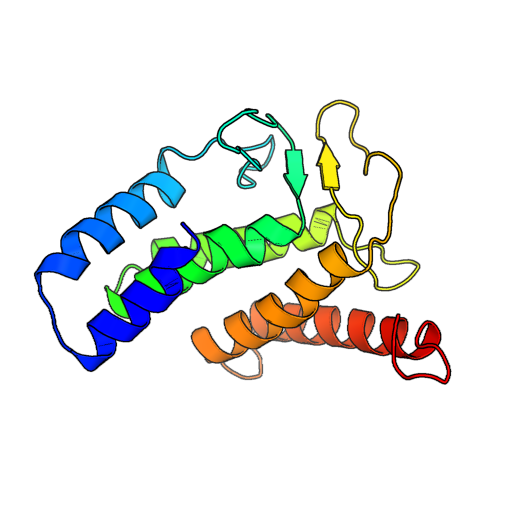8.56 119 TRP A C 1
ATOM 973 O O . TRP A 1 119 ? 10.061 -7.961 -6.041 1.00 98.56 119 TRP A O 1
ATOM 983 N N . ALA A 1 120 ? 11.458 -9.717 -6.259 1.00 98.38 120 ALA A N 1
ATOM 984 C CA . ALA A 1 120 ? 10.497 -10.752 -5.869 1.00 98.38 120 ALA A CA 1
ATOM 985 C C . ALA A 1 120 ? 9.819 -10.480 -4.514 1.00 98.38 120 ALA A C 1
ATOM 987 O O . ALA A 1 120 ? 8.592 -10.462 -4.428 1.00 98.38 120 ALA A O 1
ATOM 988 N N . ARG A 1 121 ? 10.593 -10.200 -3.454 1.00 98.62 121 ARG A N 1
ATOM 989 C CA . ARG A 1 121 ? 10.012 -9.915 -2.128 1.00 98.62 121 ARG A CA 1
ATOM 990 C C . ARG A 1 121 ? 9.188 -8.627 -2.127 1.00 98.62 121 ARG A C 1
ATOM 992 O O . ARG A 1 121 ? 8.132 -8.595 -1.505 1.00 98.62 121 ARG A O 1
ATOM 999 N N . GLY A 1 122 ? 9.638 -7.618 -2.861 1.00 98.56 122 GLY A N 1
ATOM 1000 C CA . GLY A 1 122 ? 8.891 -6.387 -3.079 1.00 98.56 122 GLY A CA 1
ATOM 1001 C C . GLY A 1 122 ? 7.515 -6.651 -3.683 1.00 98.56 122 GLY A C 1
ATOM 1002 O O . GLY A 1 122 ? 6.487 -6.322 -3.096 1.00 98.56 122 GLY A O 1
ATOM 1003 N N . ASN A 1 123 ? 7.492 -7.399 -4.789 1.00 98.81 123 ASN A N 1
ATOM 1004 C CA . ASN A 1 123 ? 6.263 -7.833 -5.451 1.00 98.81 123 ASN A CA 1
ATOM 1005 C C . ASN A 1 123 ? 5.353 -8.659 -4.533 1.00 98.81 123 ASN A C 1
ATOM 1007 O O . ASN A 1 123 ? 4.136 -8.465 -4.563 1.00 98.81 123 ASN A O 1
ATOM 1011 N N . SER A 1 124 ? 5.927 -9.519 -3.686 1.00 98.69 124 SER A N 1
ATOM 1012 C CA . SER A 1 124 ? 5.151 -10.344 -2.754 1.00 98.69 124 SER A CA 1
ATOM 1013 C C . SER A 1 124 ? 4.339 -9.521 -1.749 1.00 98.69 124 SER A C 1
ATOM 1015 O O . SER A 1 124 ? 3.259 -9.954 -1.350 1.00 98.69 124 SER A O 1
ATOM 1017 N N . TRP A 1 125 ? 4.788 -8.311 -1.383 1.00 98.81 125 TRP A N 1
ATOM 1018 C CA . TRP A 1 125 ? 4.005 -7.434 -0.508 1.00 98.81 125 TRP A CA 1
ATOM 1019 C C . TRP A 1 125 ? 2.694 -6.991 -1.147 1.00 98.81 125 TRP A C 1
ATOM 1021 O O . TRP A 1 125 ? 1.687 -6.926 -0.449 1.00 98.81 125 TRP A O 1
ATOM 1031 N N . LEU A 1 126 ? 2.672 -6.746 -2.460 1.00 98.56 126 LEU A N 1
ATOM 1032 C CA . LEU A 1 126 ? 1.451 -6.389 -3.189 1.00 98.56 126 LEU A CA 1
ATOM 1033 C C . LEU A 1 126 ? 0.518 -7.595 -3.316 1.00 98.56 126 LEU A C 1
ATOM 1035 O O . LEU A 1 126 ? -0.691 -7.455 -3.135 1.00 98.56 126 LEU A O 1
ATOM 1039 N N . THR A 1 127 ? 1.085 -8.781 -3.553 1.00 98.56 127 THR A N 1
ATOM 1040 C CA . THR A 1 127 ? 0.335 -10.043 -3.632 1.00 98.56 127 THR A CA 1
ATOM 1041 C C . THR A 1 127 ? -0.347 -10.399 -2.304 1.00 98.56 127 THR A C 1
ATOM 1043 O O . THR A 1 127 ? -1.341 -11.117 -2.310 1.00 98.56 127 THR A O 1
ATOM 1046 N N . ILE A 1 128 ? 0.140 -9.869 -1.175 1.00 98.62 128 ILE A N 1
ATOM 1047 C CA . ILE A 1 128 ? -0.505 -9.974 0.146 1.00 98.62 128 ILE A CA 1
ATOM 1048 C C . ILE A 1 128 ? -1.465 -8.801 0.386 1.00 98.62 128 ILE A C 1
ATOM 1050 O O . ILE A 1 128 ? -2.637 -8.999 0.697 1.00 98.62 128 ILE A O 1
ATOM 1054 N N . ALA A 1 129 ? -0.982 -7.566 0.236 1.00 98.75 129 ALA A N 1
ATOM 1055 C CA . ALA A 1 129 ? -1.710 -6.365 0.635 1.00 98.75 129 ALA A CA 1
ATOM 1056 C C . ALA A 1 129 ? -2.993 -6.137 -0.177 1.00 98.75 129 ALA A C 1
ATOM 1058 O O . ALA A 1 129 ? -3.978 -5.646 0.372 1.00 98.75 129 ALA A O 1
ATOM 1059 N N . ILE A 1 130 ? -3.008 -6.470 -1.473 1.00 98.81 130 ILE A N 1
ATOM 1060 C CA . ILE A 1 130 ? -4.188 -6.242 -2.317 1.00 98.81 130 ILE A CA 1
ATOM 1061 C C . ILE A 1 130 ? -5.369 -7.142 -1.895 1.00 98.81 130 ILE A C 1
ATOM 1063 O O . ILE A 1 130 ? -6.433 -6.583 -1.614 1.00 98.81 130 ILE A O 1
ATOM 1067 N N . PRO A 1 131 ? -5.228 -8.483 -1.789 1.00 98.75 131 PRO A N 1
ATOM 1068 C CA . PRO A 1 131 ? -6.295 -9.341 -1.263 1.00 98.75 131 PRO A CA 1
ATOM 1069 C C . PRO A 1 131 ? -6.785 -8.938 0.130 1.00 98.75 131 PRO A C 1
ATOM 1071 O O . PRO A 1 131 ? -7.989 -8.840 0.346 1.00 98.75 131 PRO A O 1
ATOM 1074 N N . GLU A 1 132 ? -5.865 -8.642 1.049 1.00 98.75 132 GLU A N 1
ATOM 1075 C CA . GLU A 1 132 ? -6.196 -8.235 2.420 1.00 98.75 132 GLU A CA 1
ATOM 1076 C C . GLU A 1 132 ? -7.008 -6.930 2.450 1.00 98.75 132 GLU A C 1
ATOM 1078 O O . GLU A 1 132 ? -7.981 -6.807 3.190 1.00 98.75 132 GLU A O 1
ATOM 1083 N N . MET A 1 133 ? -6.656 -5.950 1.610 1.00 98.75 133 MET A N 1
ATOM 1084 C CA . MET A 1 133 ? -7.415 -4.701 1.480 1.00 98.75 133 MET A CA 1
ATOM 1085 C C . MET A 1 133 ? -8.813 -4.939 0.888 1.00 98.75 133 MET A C 1
ATOM 1087 O O . MET A 1 133 ? -9.782 -4.315 1.326 1.00 98.75 133 MET A O 1
ATOM 1091 N N . LEU A 1 134 ? -8.929 -5.837 -0.097 1.00 98.75 134 LEU A N 1
ATOM 1092 C CA . LEU A 1 134 ? -10.209 -6.211 -0.705 1.00 98.75 134 LEU A CA 1
ATOM 1093 C C . LEU A 1 134 ? -11.149 -6.864 0.317 1.00 98.75 134 LEU A C 1
ATOM 1095 O O . LEU A 1 134 ? -12.310 -6.463 0.405 1.00 98.75 134 LEU A O 1
ATOM 1099 N N . GLU A 1 135 ? -10.646 -7.820 1.100 1.00 98.56 135 GLU A N 1
ATOM 1100 C CA . GLU A 1 135 ? -11.408 -8.488 2.162 1.00 98.56 135 GLU A CA 1
ATOM 1101 C C . GLU A 1 135 ? -11.787 -7.510 3.280 1.00 98.56 135 GLU A C 1
ATOM 1103 O O . GLU A 1 135 ? -12.943 -7.453 3.694 1.00 98.56 135 GLU A O 1
ATOM 1108 N N . LEU A 1 136 ? -10.840 -6.683 3.733 1.00 98.56 136 LEU A N 1
ATOM 1109 C CA . LEU A 1 136 ? -11.056 -5.738 4.828 1.00 98.56 136 LEU A CA 1
ATOM 1110 C C . LEU A 1 136 ? -12.174 -4.726 4.541 1.00 98.56 136 LEU A C 1
ATOM 1112 O O . LEU A 1 136 ? -12.920 -4.337 5.451 1.00 98.56 136 LEU A O 1
ATOM 1116 N N . LEU A 1 137 ? -12.244 -4.230 3.305 1.00 98.25 137 LEU A N 1
ATOM 1117 C CA . LEU A 1 137 ? -13.229 -3.218 2.940 1.00 98.25 137 LEU A CA 1
ATOM 1118 C C . LEU A 1 137 ? -14.582 -3.810 2.544 1.00 98.25 137 LEU A C 1
ATOM 1120 O O . LEU A 1 137 ? -15.578 -3.109 2.727 1.00 98.25 137 LEU A O 1
ATOM 1124 N N . ASP A 1 138 ? -14.609 -5.049 2.040 1.00 97.81 138 ASP A N 1
ATOM 1125 C CA . ASP A 1 138 ? -15.816 -5.771 1.605 1.00 97.81 138 ASP A CA 1
ATOM 1126 C C . ASP A 1 138 ? -16.762 -4.889 0.766 1.00 97.81 138 ASP A C 1
ATOM 1128 O O . ASP A 1 138 ? -17.949 -4.710 1.046 1.00 97.81 138 ASP A O 1
ATOM 1132 N N . LEU A 1 139 ? -16.185 -4.221 -0.238 1.00 98.31 139 LEU A N 1
ATOM 1133 C CA . LEU A 1 139 ? -16.915 -3.278 -1.083 1.00 98.31 139 LEU A CA 1
ATOM 1134 C C . LEU A 1 139 ? -17.846 -4.012 -2.067 1.00 98.31 139 LEU A C 1
ATOM 1136 O O . LEU A 1 139 ? -17.552 -5.141 -2.473 1.00 98.31 139 LEU A O 1
ATOM 1140 N N . PRO A 1 140 ? -18.929 -3.358 -2.537 1.00 98.50 140 PRO A N 1
ATOM 1141 C CA . PRO A 1 140 ? -19.811 -3.918 -3.557 1.00 98.50 140 PRO A CA 1
ATOM 1142 C C . PRO A 1 140 ? -19.059 -4.384 -4.805 1.00 98.50 140 PRO A C 1
ATOM 1144 O O . PRO A 1 140 ? -18.065 -3.785 -5.215 1.00 98.50 140 PRO A O 1
ATOM 1147 N N . ALA A 1 141 ? -19.572 -5.424 -5.466 1.00 97.50 141 ALA A N 1
ATOM 1148 C CA . ALA A 1 141 ? -18.891 -6.049 -6.600 1.00 97.50 141 ALA A CA 1
ATOM 1149 C C . ALA A 1 141 ? -18.583 -5.083 -7.762 1.00 97.50 141 ALA A C 1
ATOM 1151 O O . ALA A 1 141 ? -17.599 -5.286 -8.470 1.00 97.50 141 ALA A O 1
ATOM 1152 N N . ASN A 1 142 ? -19.404 -4.044 -7.934 1.00 97.31 142 ASN A N 1
ATOM 1153 C CA . ASN A 1 142 ? -19.287 -3.012 -8.963 1.00 97.31 142 ASN A CA 1
ATOM 1154 C C . ASN A 1 142 ? -18.547 -1.740 -8.502 1.00 97.31 142 ASN A C 1
ATOM 1156 O O . ASN A 1 142 ? -18.539 -0.753 -9.237 1.00 97.31 142 ASN A O 1
ATOM 1160 N N . ASP A 1 143 ? -17.961 -1.730 -7.302 1.00 98.69 143 ASP A N 1
ATOM 1161 C CA . ASP A 1 143 ? -17.150 -0.609 -6.834 1.00 98.69 143 ASP A CA 1
ATOM 1162 C C . ASP A 1 143 ? -15.869 -0.467 -7.676 1.00 98.69 143 ASP A C 1
ATOM 1164 O O . ASP A 1 143 ? -15.147 -1.435 -7.923 1.00 98.69 143 ASP A O 1
ATOM 1168 N N . AL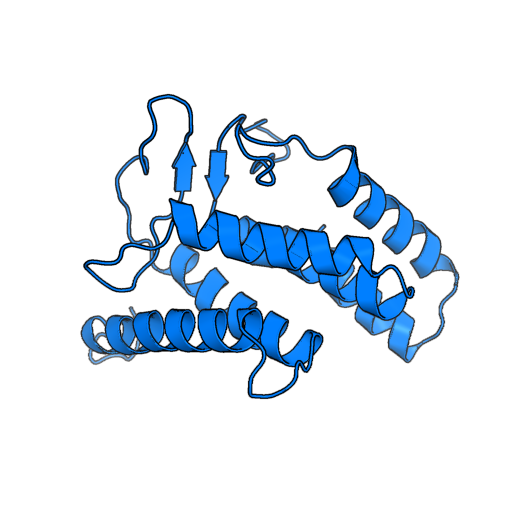A A 1 144 ? -15.575 0.755 -8.122 1.00 98.69 144 ALA A N 1
ATOM 1169 C CA . ALA A 1 144 ? -14.465 1.014 -9.035 1.00 98.69 144 ALA A CA 1
ATOM 1170 C C . ALA A 1 144 ? -13.085 0.774 -8.399 1.00 98.69 144 ALA A C 1
ATOM 1172 O O . ALA A 1 144 ? -12.173 0.312 -9.082 1.00 98.69 144 ALA A O 1
ATOM 1173 N N . PHE A 1 145 ? -12.921 1.066 -7.104 1.00 98.75 145 PHE A N 1
ATOM 1174 C CA . PHE A 1 145 ? -11.666 0.805 -6.398 1.00 98.75 145 PHE A CA 1
ATOM 1175 C C . PHE A 1 145 ? -11.443 -0.702 -6.255 1.00 98.75 145 PHE A C 1
ATOM 1177 O O . PHE A 1 145 ? -10.352 -1.191 -6.547 1.00 98.75 145 PHE A O 1
ATOM 1184 N N . ARG A 1 146 ? -12.497 -1.443 -5.887 1.00 98.75 146 ARG A N 1
ATOM 1185 C CA . ARG A 1 146 ? -12.472 -2.910 -5.820 1.00 98.75 146 ARG A CA 1
ATOM 1186 C C . ARG A 1 146 ? -12.080 -3.530 -7.160 1.00 98.75 146 ARG A C 1
ATOM 1188 O O . ARG A 1 146 ? -11.167 -4.349 -7.197 1.00 98.75 146 ARG A O 1
ATOM 1195 N N . LEU A 1 147 ? -12.753 -3.138 -8.243 1.00 98.81 147 LEU A N 1
ATOM 1196 C CA . LEU A 1 147 ? -12.473 -3.659 -9.584 1.00 98.81 147 LEU A CA 1
ATOM 1197 C C . LEU A 1 147 ? -11.030 -3.362 -10.007 1.00 98.81 147 LEU A C 1
ATOM 1199 O O . LEU A 1 147 ? -10.319 -4.271 -10.417 1.00 98.81 147 LEU A O 1
ATOM 1203 N N . HIS A 1 148 ? -10.560 -2.130 -9.800 1.00 98.81 148 HIS A N 1
ATOM 1204 C CA . HIS A 1 148 ? -9.190 -1.756 -10.146 1.00 98.81 148 HIS A CA 1
ATOM 1205 C C . HIS A 1 148 ? -8.132 -2.583 -9.399 1.00 98.81 148 HIS A C 1
ATOM 1207 O O . HIS A 1 148 ? -7.135 -2.991 -9.996 1.00 98.81 148 HIS A O 1
ATOM 1213 N N . LEU A 1 149 ? -8.342 -2.856 -8.107 1.00 98.81 149 LEU A N 1
ATOM 1214 C CA . LEU A 1 149 ? -7.444 -3.708 -7.325 1.00 98.81 149 LEU A CA 1
ATOM 1215 C C . LEU A 1 149 ? -7.460 -5.168 -7.793 1.00 98.81 149 LEU A C 1
ATOM 1217 O O . LEU A 1 149 ? -6.394 -5.776 -7.878 1.00 98.81 149 LEU A O 1
ATOM 1221 N N . ILE A 1 150 ? -8.634 -5.717 -8.122 1.00 98.81 150 ILE A N 1
ATOM 1222 C CA . ILE A 1 150 ? -8.756 -7.080 -8.661 1.00 98.81 150 ILE A CA 1
ATOM 1223 C C . ILE A 1 150 ? -8.005 -7.197 -9.988 1.00 98.81 150 ILE A C 1
ATOM 1225 O O . ILE A 1 150 ? -7.168 -8.086 -10.124 1.00 98.81 150 ILE A O 1
ATOM 1229 N N . ASP A 1 151 ? -8.237 -6.274 -10.922 1.00 98.69 151 ASP A N 1
ATOM 1230 C CA . ASP A 1 151 ? -7.582 -6.285 -12.235 1.00 98.69 151 ASP A CA 1
ATOM 1231 C C . ASP A 1 151 ? -6.054 -6.158 -12.097 1.00 98.69 151 ASP A C 1
ATOM 1233 O O . ASP A 1 151 ? -5.290 -6.837 -12.788 1.00 98.69 151 ASP A O 1
ATOM 1237 N N . THR A 1 152 ? -5.599 -5.318 -11.161 1.00 98.81 152 THR A N 1
ATOM 1238 C CA . THR A 1 152 ? -4.172 -5.134 -10.856 1.00 98.81 152 THR A CA 1
ATOM 1239 C C . THR A 1 152 ? -3.546 -6.415 -10.299 1.00 98.81 152 THR A C 1
ATOM 1241 O O . THR A 1 152 ? -2.472 -6.824 -10.747 1.00 98.81 152 THR A O 1
ATOM 1244 N N . LEU A 1 153 ? -4.214 -7.072 -9.345 1.00 98.81 153 LEU A N 1
ATOM 1245 C CA . LEU A 1 153 ? -3.755 -8.339 -8.772 1.00 98.81 153 LEU A CA 1
ATOM 1246 C C . LEU A 1 153 ? -3.735 -9.451 -9.823 1.00 98.81 153 LEU A C 1
ATOM 1248 O O . LEU A 1 153 ? -2.766 -10.200 -9.901 1.00 98.81 153 LEU A O 1
ATOM 1252 N N . GLU A 1 154 ? -4.774 -9.549 -10.653 1.00 98.69 154 GLU A N 1
ATOM 1253 C CA . GLU A 1 154 ? -4.849 -10.561 -11.704 1.00 98.69 154 GLU A CA 1
ATOM 1254 C C . GLU A 1 154 ? -3.706 -10.402 -12.714 1.00 98.69 154 GLU A C 1
ATOM 1256 O O . GLU A 1 154 ? -3.071 -11.393 -13.085 1.00 98.69 154 GLU A O 1
ATOM 1261 N N . ALA A 1 155 ? -3.391 -9.166 -13.116 1.00 98.75 155 ALA A N 1
ATOM 1262 C CA . ALA A 1 155 ? -2.250 -8.887 -13.984 1.00 98.75 155 ALA A CA 1
ATOM 1263 C C . ALA A 1 155 ? -0.924 -9.346 -13.350 1.00 98.75 155 ALA A C 1
ATOM 1265 O O . ALA A 1 155 ? -0.129 -10.017 -14.016 1.00 98.75 155 ALA A O 1
ATOM 1266 N N . GLN A 1 156 ? -0.719 -9.063 -12.059 1.00 98.75 156 GLN A N 1
ATOM 1267 C CA . GLN A 1 156 ? 0.471 -9.506 -11.330 1.00 98.75 156 GLN A CA 1
ATOM 1268 C C . GLN A 1 156 ? 0.546 -11.031 -11.235 1.00 98.75 156 GLN A C 1
ATOM 1270 O O . GLN A 1 156 ? 1.575 -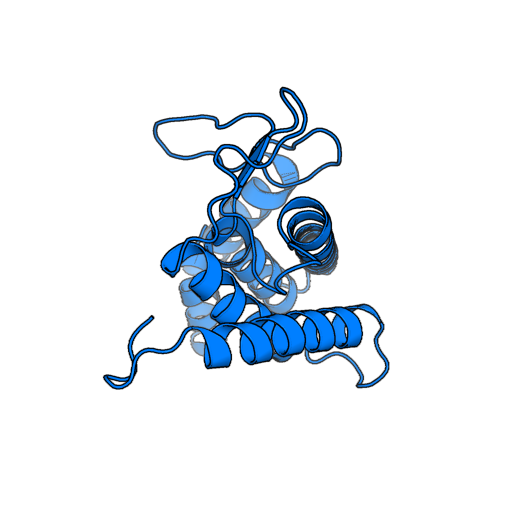11.614 -11.571 1.00 98.75 156 GLN A O 1
ATOM 1275 N N . CYS A 1 157 ? -0.538 -11.701 -10.839 1.00 98.62 157 CYS A N 1
ATOM 1276 C CA . CYS A 1 157 ? -0.579 -13.158 -10.716 1.00 98.62 157 CYS A CA 1
ATOM 1277 C C . CYS A 1 157 ? -0.328 -13.857 -12.057 1.00 98.62 157 CYS A C 1
ATOM 1279 O O . CYS A 1 157 ? 0.438 -14.820 -12.110 1.00 98.62 157 CYS A O 1
ATOM 1281 N N . ARG A 1 158 ? -0.919 -13.355 -13.151 1.00 98.44 158 ARG A N 1
ATOM 1282 C CA . ARG A 1 158 ? -0.654 -13.864 -14.507 1.00 98.44 158 ARG A CA 1
ATOM 1283 C C . ARG A 1 158 ? 0.822 -13.730 -14.877 1.00 98.44 158 ARG A C 1
ATOM 1285 O O . ARG A 1 158 ? 1.363 -14.651 -15.477 1.00 98.44 158 ARG A O 1
ATOM 1292 N N . SER A 1 159 ? 1.462 -12.623 -14.501 1.00 98.31 159 SER A N 1
ATOM 1293 C CA . SER A 1 159 ? 2.891 -12.408 -14.738 1.00 98.31 159 SER A CA 1
ATOM 1294 C C . SER A 1 159 ? 3.765 -13.342 -13.901 1.00 98.31 159 SER A C 1
ATOM 1296 O O . SER A 1 159 ? 4.634 -14.019 -14.444 1.00 98.31 159 SER A O 1
ATOM 1298 N N . LEU A 1 160 ? 3.486 -13.470 -12.600 1.00 98.38 160 LEU A N 1
ATOM 1299 C CA . LEU A 1 160 ? 4.241 -14.332 -11.684 1.00 98.38 160 LEU A CA 1
ATOM 1300 C C . LEU A 1 160 ? 4.275 -15.792 -12.153 1.00 98.38 160 LEU A C 1
ATOM 1302 O O . LEU A 1 160 ? 5.325 -16.420 -12.075 1.00 98.38 160 LEU A O 1
ATOM 1306 N N . ILE A 1 161 ? 3.177 -16.327 -12.696 1.00 97.81 161 ILE A N 1
ATOM 1307 C CA . ILE A 1 161 ? 3.142 -17.701 -13.235 1.00 97.81 161 ILE A CA 1
ATOM 1308 C C . ILE A 1 161 ? 4.202 -17.914 -14.330 1.00 97.81 161 ILE A C 1
ATOM 1310 O O . ILE A 1 161 ? 4.769 -18.999 -14.425 1.00 97.81 161 ILE A O 1
ATOM 1314 N N . LEU A 1 162 ? 4.508 -16.891 -15.136 1.00 97.62 162 LEU A N 1
ATOM 1315 C CA . LEU A 1 162 ? 5.492 -16.983 -16.223 1.00 97.62 162 LEU A CA 1
ATOM 1316 C C . LEU A 1 162 ? 6.938 -17.055 -15.713 1.00 97.62 162 LEU A C 1
ATOM 1318 O O . LEU A 1 162 ? 7.807 -17.544 -16.432 1.00 97.62 162 LEU A O 1
ATOM 1322 N N . TYR A 1 163 ? 7.188 -16.554 -14.502 1.00 96.69 163 TYR A N 1
ATOM 1323 C CA . TYR A 1 163 ? 8.514 -16.494 -13.886 1.00 96.69 163 TYR A CA 1
ATOM 1324 C C . TYR A 1 163 ? 8.733 -17.562 -12.810 1.00 96.69 163 TYR A C 1
ATOM 1326 O O . TYR A 1 163 ? 9.812 -17.615 -12.232 1.00 96.69 163 TYR A O 1
ATOM 1334 N N . GLN A 1 164 ? 7.737 -18.409 -12.531 1.00 98.06 164 GLN A N 1
ATOM 1335 C CA . GLN A 1 164 ? 7.885 -19.477 -11.549 1.00 98.06 164 GLN A CA 1
ATOM 1336 C C . GLN A 1 164 ? 8.841 -20.558 -12.075 1.00 98.06 164 GLN A C 1
ATOM 1338 O O . GLN A 1 164 ? 8.646 -21.116 -13.158 1.00 98.06 164 GLN A O 1
ATOM 1343 N N . GLU A 1 165 ? 9.868 -20.887 -11.295 1.00 97.69 165 GLU A N 1
ATOM 1344 C CA . GLU A 1 165 ? 10.791 -21.971 -11.621 1.00 97.69 165 GLU A CA 1
ATOM 1345 C C . GLU A 1 165 ? 10.130 -23.350 -11.420 1.00 97.69 165 GLU A C 1
ATOM 1347 O O . GLU A 1 165 ? 9.213 -23.489 -10.607 1.00 97.69 165 GLU A O 1
ATOM 1352 N N . PRO A 1 166 ? 10.624 -24.429 -12.064 1.00 97.25 166 PRO A N 1
ATOM 1353 C CA . PRO A 1 166 ? 10.079 -25.782 -11.888 1.00 97.25 166 PRO A CA 1
ATOM 1354 C C . PRO A 1 166 ? 10.033 -26.281 -10.433 1.00 97.25 166 PRO A C 1
ATOM 1356 O O . PRO A 1 166 ? 9.235 -27.158 -10.110 1.00 97.25 166 PRO A O 1
ATOM 1359 N N . GLY A 1 167 ? 10.885 -25.737 -9.555 1.00 96.94 167 GLY A N 1
ATOM 1360 C CA . GLY A 1 167 ? 10.892 -26.029 -8.118 1.00 96.94 167 GLY A CA 1
ATOM 1361 C C . GLY A 1 167 ? 9.804 -25.306 -7.312 1.00 96.94 167 GLY A C 1
ATOM 1362 O O . GLY A 1 167 ? 9.696 -25.536 -6.110 1.00 96.94 167 GLY A O 1
ATOM 1363 N N . GLY A 1 168 ? 9.015 -24.435 -7.945 1.00 95.81 168 GLY A N 1
ATOM 1364 C CA . GLY A 1 168 ? 7.922 -23.679 -7.332 1.00 95.81 168 GLY A CA 1
ATOM 1365 C C . GLY A 1 168 ? 8.320 -22.338 -6.704 1.00 95.81 168 GLY A C 1
ATOM 1366 O O . GLY A 1 168 ? 7.430 -21.622 -6.245 1.00 95.81 168 GLY A O 1
ATOM 1367 N N . LEU A 1 169 ? 9.614 -21.992 -6.686 1.00 97.50 169 LEU A N 1
ATOM 1368 C CA . LEU A 1 169 ? 10.122 -20.675 -6.277 1.00 97.50 169 LEU A CA 1
ATOM 1369 C C . LEU A 1 169 ? 10.059 -19.654 -7.432 1.00 97.50 169 LEU A C 1
ATOM 1371 O O . LEU A 1 169 ? 9.734 -20.009 -8.565 1.00 97.50 169 LEU A O 1
ATOM 1375 N N . TRP A 1 170 ? 10.379 -18.398 -7.111 1.00 96.50 170 TRP A N 1
ATOM 1376 C CA . TRP A 1 170 ? 10.531 -17.264 -8.027 1.00 96.50 170 TRP A CA 1
ATOM 1377 C C . TRP A 1 170 ? 11.911 -16.633 -7.878 1.00 96.50 170 TRP A C 1
ATOM 1379 O O . TRP A 1 170 ? 12.413 -16.614 -6.727 1.00 96.50 170 TRP A O 1
#